Protein AF-0000000084808543 (afdb_homodimer)

Foldseek 3Di:
DDPVVVCVLQLVVLVVVLVVLVVVLCVQCVVCVVPVDHDHNQLPPLQSLLVNLCSVLVSCVSVVHDDPSSVVSNVSSVVSVVSNVVVVVVD/DDPVVVCVLQLVVLVVVLVVLVVVLCVQCVVCVVPVDHDHNQLPPLQSLLVNLCSVLVSCVSVVHDDPSSVVSNVSSVVSVVSNVVVVVVD

Radius of gyration: 16.85 Å; Cα contacts (8 Å, |Δi|>4): 183; chains: 2; bounding box: 32×50×42 Å

Sequence (182 aa):
MSMMSDLFASGFIVDAVLIVLALEAFAVIGYWLWRNRGIAPADFLPGMISGALMLLALRAVLAGAGWLVPTLCLMAAGLAHLVDVRRRWRNMSMMSDLFASGFIVDAVLIVLALEAFAVIGYWLWRNRGIAPADFLPGMISGALMLLALRAVLAGAGWLVPTLCLMAAGLAHLVDVRRRWRN

Structure (mmCIF, N/CA/C/O backbone):
data_AF-0000000084808543-model_v1
#
loop_
_entity.id
_entity.type
_entity.pdbx_description
1 polymer 'Uncharacterized protein'
#
loop_
_atom_site.group_PDB
_atom_site.id
_atom_site.type_symbol
_atom_site.label_atom_id
_atom_site.label_alt_id
_atom_site.label_comp_id
_atom_site.label_asym_id
_atom_site.label_entity_id
_atom_site.label_seq_id
_atom_site.pdbx_PDB_ins_code
_atom_site.Cartn_x
_atom_site.Cartn_y
_atom_site.Cartn_z
_atom_site.occupancy
_atom_site.B_iso_or_equiv
_atom_site.auth_seq_id
_atom_site.auth_comp_id
_atom_site.auth_asym_id
_atom_site.auth_atom_id
_atom_site.pdbx_PDB_model_num
ATOM 1 N N . MET A 1 1 ? -12.008 -22.453 -16.234 1 73.88 1 MET A N 1
ATOM 2 C CA . MET A 1 1 ? -11.961 -21.531 -15.109 1 73.88 1 MET A CA 1
ATOM 3 C C . MET A 1 1 ? -13.039 -20.469 -15.234 1 73.88 1 MET A C 1
ATOM 5 O O . MET A 1 1 ? -13.5 -20.156 -16.344 1 73.88 1 MET A O 1
ATOM 9 N N . SER A 1 2 ? -13.695 -20.031 -14.234 1 93 2 SER A N 1
ATOM 10 C CA . SER A 1 2 ? -14.734 -19.016 -14.258 1 93 2 SER A CA 1
ATOM 11 C C . SER A 1 2 ? -14.219 -17.703 -14.844 1 93 2 SER A C 1
ATOM 13 O O . SER A 1 2 ? -13.008 -17.5 -14.938 1 93 2 SER A O 1
ATOM 15 N N . MET A 1 3 ? -15.133 -17.062 -15.422 1 95.94 3 MET A N 1
ATOM 16 C CA . MET A 1 3 ? -14.805 -15.742 -15.961 1 95.94 3 MET A CA 1
ATOM 17 C C . MET A 1 3 ? -13.992 -14.93 -14.961 1 95.94 3 MET A C 1
ATOM 19 O O . MET A 1 3 ? -12.984 -14.312 -15.328 1 95.94 3 MET A O 1
ATOM 23 N N . MET A 1 4 ? -14.422 -14.898 -13.727 1 95.69 4 MET A N 1
ATOM 24 C CA . MET A 1 4 ? -13.75 -14.117 -12.695 1 95.69 4 MET A CA 1
ATOM 25 C C . MET A 1 4 ? -12.336 -14.625 -12.445 1 95.69 4 MET A C 1
ATOM 27 O O . MET A 1 4 ? -11.422 -13.844 -12.203 1 95.69 4 MET A O 1
ATOM 31 N N . SER A 1 5 ? -12.141 -15.867 -12.516 1 96.25 5 SER A N 1
ATOM 32 C CA . SER A 1 5 ? -10.82 -16.453 -12.359 1 96.25 5 SER A CA 1
ATOM 33 C C . SER A 1 5 ? -9.883 -16.031 -13.477 1 96.25 5 SER A C 1
ATOM 35 O O . SER A 1 5 ? -8.711 -15.719 -13.234 1 96.25 5 SER A O 1
ATOM 37 N N . ASP A 1 6 ? -10.414 -16 -14.609 1 96.5 6 ASP A N 1
ATOM 38 C CA . ASP A 1 6 ? -9.602 -15.609 -15.75 1 96.5 6 ASP A CA 1
ATOM 39 C C . ASP A 1 6 ? -9.234 -14.125 -15.688 1 96.5 6 ASP A C 1
ATOM 41 O O . ASP A 1 6 ? -8.109 -13.742 -16.016 1 96.5 6 ASP A O 1
ATOM 45 N N . LEU A 1 7 ? -10.203 -13.312 -15.344 1 96.38 7 LEU A N 1
ATOM 46 C CA . LEU A 1 7 ? -9.961 -11.883 -15.188 1 96.38 7 LEU A CA 1
ATOM 47 C C . LEU A 1 7 ? -8.875 -11.625 -14.141 1 96.38 7 LEU A C 1
ATOM 49 O O . LEU A 1 7 ? -7.992 -10.789 -14.352 1 96.38 7 LEU A O 1
ATOM 53 N N . PHE A 1 8 ? -8.914 -12.336 -13.109 1 97.62 8 PHE A N 1
ATOM 54 C CA . PHE A 1 8 ? -7.953 -12.148 -12.039 1 97.62 8 PHE A CA 1
ATOM 55 C C . PHE A 1 8 ? -6.57 -12.625 -12.453 1 97.62 8 PHE A C 1
ATOM 57 O O . PHE A 1 8 ? -5.574 -11.93 -12.258 1 97.62 8 PHE A O 1
ATOM 64 N N . ALA A 1 9 ? -6.516 -13.773 -13.094 1 96.12 9 ALA A N 1
ATOM 65 C CA . ALA A 1 9 ? -5.238 -14.383 -13.461 1 96.12 9 ALA A CA 1
ATOM 66 C C . ALA A 1 9 ? -4.527 -13.562 -14.531 1 96.12 9 ALA A C 1
ATOM 68 O O . ALA A 1 9 ? -3.297 -13.523 -14.586 1 96.12 9 ALA A O 1
ATOM 69 N N . SER A 1 10 ? -5.293 -12.859 -15.344 1 97.56 10 SER A N 1
ATOM 70 C CA . SER A 1 10 ? -4.711 -12.062 -16.422 1 97.56 10 SER A CA 1
ATOM 71 C C . SER A 1 10 ? -4.043 -10.805 -15.875 1 97.56 10 SER A C 1
ATOM 73 O O . S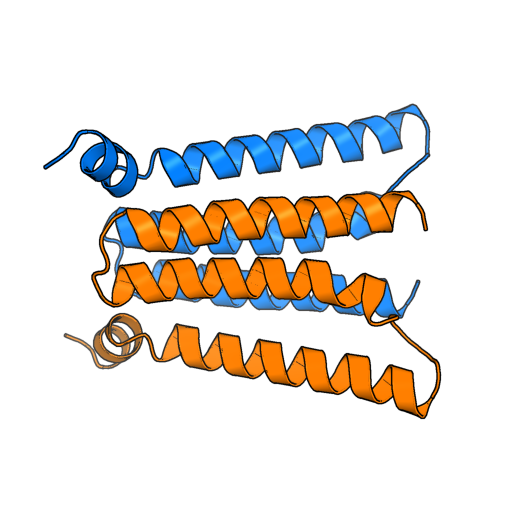ER A 1 10 ? -3.268 -10.148 -16.578 1 97.56 10 SER A O 1
ATOM 75 N N . GLY A 1 11 ? -4.375 -10.461 -14.711 1 98.19 11 GLY A N 1
ATOM 76 C CA . GLY A 1 11 ? -3.867 -9.242 -14.109 1 98.19 11 GLY A CA 1
ATOM 77 C C . GLY A 1 11 ? -4.746 -8.031 -14.383 1 98.19 11 GLY A C 1
ATOM 78 O O . GLY A 1 11 ? -4.41 -6.914 -13.992 1 98.19 11 GLY A O 1
ATOM 79 N N . PHE A 1 12 ? -5.797 -8.234 -15.031 1 97.88 12 PHE A N 1
ATOM 80 C CA . PHE A 1 12 ? -6.684 -7.141 -15.406 1 97.88 12 PHE A CA 1
ATOM 81 C C . PHE A 1 12 ? -7.133 -6.363 -14.172 1 97.88 12 PHE A C 1
ATOM 83 O O . PHE A 1 12 ? -7.191 -5.129 -14.203 1 97.88 12 PHE A O 1
ATOM 90 N N . ILE A 1 13 ? -7.457 -7.012 -13.117 1 97.81 13 ILE A N 1
ATOM 91 C CA . ILE A 1 13 ? -7.93 -6.371 -11.898 1 97.81 13 ILE A CA 1
ATOM 92 C C . ILE A 1 13 ? -6.844 -5.453 -11.344 1 97.81 13 ILE A C 1
ATOM 94 O O . ILE A 1 13 ? -7.121 -4.312 -10.961 1 97.81 13 ILE A O 1
ATOM 98 N N . VAL A 1 14 ? -5.621 -5.879 -11.305 1 98.62 14 VAL A N 1
ATOM 99 C CA . VAL A 1 14 ? -4.496 -5.086 -10.812 1 98.62 14 VAL A CA 1
ATOM 100 C C . VAL A 1 14 ? -4.297 -3.865 -11.703 1 98.62 14 VAL A C 1
ATOM 102 O O . VAL A 1 14 ? -4.098 -2.752 -11.211 1 98.62 14 VAL A O 1
ATOM 105 N N . ASP A 1 15 ? -4.418 -4.043 -12.977 1 98.75 15 ASP A N 1
ATOM 106 C CA . ASP A 1 15 ? -4.285 -2.936 -13.922 1 98.75 15 ASP A CA 1
ATOM 107 C C . ASP A 1 15 ? -5.379 -1.894 -13.695 1 98.75 15 ASP A C 1
ATOM 109 O O . ASP A 1 15 ? -5.121 -0.69 -13.773 1 98.75 15 ASP A O 1
ATOM 113 N N . ALA A 1 16 ? -6.551 -2.381 -13.453 1 98.38 16 ALA A N 1
ATOM 114 C CA . ALA A 1 16 ? -7.66 -1.471 -13.172 1 98.38 16 ALA A CA 1
ATOM 115 C C . ALA A 1 16 ? -7.387 -0.648 -11.922 1 98.38 16 ALA A C 1
ATOM 117 O O . ALA A 1 16 ? -7.625 0.562 -11.898 1 98.38 16 ALA A O 1
ATOM 118 N N . VAL A 1 17 ? -6.891 -1.245 -10.875 1 98.62 17 VAL A N 1
ATOM 119 C CA . VAL A 1 17 ? -6.594 -0.545 -9.625 1 98.62 17 VAL A CA 1
ATOM 120 C C . VAL A 1 17 ? -5.473 0.468 -9.859 1 98.62 17 VAL A C 1
ATOM 122 O O . VAL A 1 17 ? -5.52 1.584 -9.336 1 98.62 17 VAL A O 1
ATOM 125 N N . LEU A 1 18 ? -4.512 0.058 -10.664 1 98.81 18 LEU A N 1
ATOM 126 C CA . LEU A 1 18 ? -3.434 0.979 -11 1 98.81 18 LEU A CA 1
ATOM 127 C C . LEU A 1 18 ? -3.975 2.215 -11.711 1 98.81 18 LEU A C 1
ATOM 129 O O . LEU A 1 18 ? -3.523 3.332 -11.453 1 98.81 18 LEU A O 1
ATOM 133 N N . ILE A 1 19 ? -4.871 2.037 -12.57 1 98.62 19 ILE A N 1
ATOM 134 C CA . ILE A 1 19 ? -5.484 3.146 -13.289 1 98.62 19 ILE A CA 1
ATOM 135 C C . ILE A 1 19 ? -6.242 4.043 -12.312 1 98.62 19 ILE A C 1
ATOM 137 O O . ILE A 1 19 ? -6.145 5.27 -12.383 1 98.62 19 ILE A O 1
ATOM 141 N N . VAL A 1 20 ? -7.004 3.398 -11.414 1 98.31 20 VAL A N 1
ATOM 142 C CA . VAL A 1 20 ? -7.715 4.168 -10.398 1 98.31 20 VAL A CA 1
ATOM 143 C C . VAL A 1 20 ? -6.723 4.973 -9.57 1 98.31 20 VAL A C 1
ATOM 145 O O . VAL A 1 20 ? -6.949 6.156 -9.297 1 98.31 20 VAL A O 1
ATOM 148 N N . LEU A 1 21 ? -5.668 4.363 -9.211 1 98.19 21 LEU A N 1
ATOM 149 C CA . LEU A 1 21 ? -4.633 5.035 -8.43 1 98.19 21 LEU A CA 1
ATOM 150 C C . LEU A 1 21 ? -4.043 6.207 -9.203 1 98.19 21 LEU A C 1
ATOM 152 O O . LEU A 1 21 ? -3.842 7.289 -8.641 1 98.19 21 LEU A O 1
ATOM 156 N N . ALA A 1 22 ? -3.74 6.039 -10.461 1 98.06 22 ALA A N 1
ATOM 157 C CA . ALA A 1 22 ? -3.199 7.102 -11.305 1 98.06 22 ALA A CA 1
ATOM 158 C C . ALA A 1 22 ? -4.191 8.25 -11.438 1 98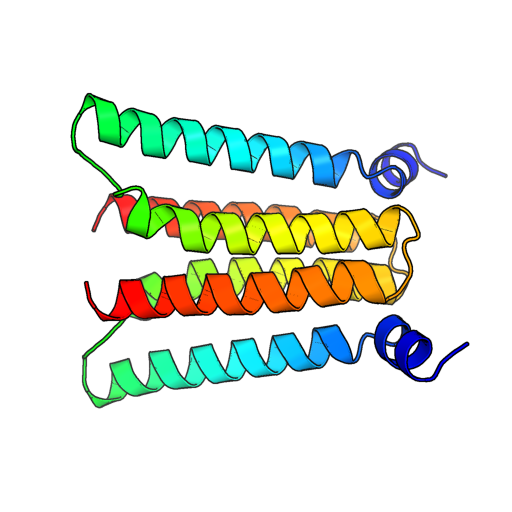.06 22 ALA A C 1
ATOM 160 O O . ALA A 1 22 ? -3.807 9.422 -11.367 1 98.06 22 ALA A O 1
ATOM 161 N N . LEU A 1 23 ? -5.422 7.945 -11.617 1 97.94 23 LEU A N 1
ATOM 162 C CA . LEU A 1 23 ? -6.465 8.961 -11.719 1 97.94 23 LEU A CA 1
ATOM 163 C C . LEU A 1 23 ? -6.598 9.734 -10.414 1 97.94 23 LEU A C 1
ATOM 165 O O . LEU A 1 23 ? -6.746 10.961 -10.43 1 97.94 23 LEU A O 1
ATOM 169 N N . GLU A 1 24 ? -6.582 9.008 -9.32 1 97.94 24 GLU A N 1
ATOM 170 C CA . GLU A 1 24 ? -6.625 9.672 -8.016 1 97.94 24 GLU A CA 1
ATOM 171 C C . GLU A 1 24 ? -5.453 10.633 -7.852 1 97.94 24 GLU A C 1
ATOM 173 O O . GLU A 1 24 ? -5.641 11.781 -7.438 1 97.94 24 GLU A O 1
ATOM 178 N N . ALA A 1 25 ? -4.273 10.141 -8.203 1 97.25 25 ALA A N 1
ATOM 179 C CA . ALA A 1 25 ? -3.09 10.992 -8.117 1 97.25 25 ALA A CA 1
ATOM 180 C C . ALA A 1 25 ? -3.242 12.227 -9 1 97.25 25 ALA A C 1
ATOM 182 O O . ALA A 1 25 ? -2.965 13.352 -8.562 1 97.25 25 ALA A O 1
ATOM 183 N N . PHE A 1 26 ? -3.684 12.031 -10.172 1 97.06 26 PHE A N 1
ATOM 184 C CA . PHE A 1 26 ? -3.883 13.133 -11.102 1 97.06 26 PHE A CA 1
ATOM 185 C C . PHE A 1 26 ? -4.898 14.133 -10.555 1 97.06 26 PHE A C 1
ATOM 187 O O . PHE A 1 26 ? -4.68 15.344 -10.609 1 97.06 26 PHE A O 1
ATOM 194 N N . ALA A 1 27 ? -5.961 13.648 -10.055 1 97.12 27 ALA A N 1
ATOM 195 C CA . ALA A 1 27 ? -7.023 14.508 -9.531 1 97.12 27 ALA A CA 1
ATOM 196 C C . ALA A 1 27 ? -6.539 15.305 -8.32 1 97.12 27 ALA A C 1
ATOM 198 O O . ALA A 1 27 ? -6.75 16.516 -8.242 1 97.12 27 ALA A O 1
ATOM 199 N N . VAL A 1 28 ? -5.867 14.711 -7.434 1 96.88 28 VAL A N 1
ATOM 200 C CA . VAL A 1 28 ? -5.426 15.352 -6.199 1 96.88 28 VAL A CA 1
ATOM 201 C C . VAL A 1 28 ? -4.328 16.359 -6.508 1 96.88 28 VAL A C 1
ATOM 203 O O . VAL A 1 28 ? -4.383 17.516 -6.055 1 96.88 28 VAL A O 1
ATOM 206 N N . ILE A 1 29 ? -3.395 15.977 -7.281 1 96.06 29 ILE A N 1
ATOM 207 C CA . ILE A 1 29 ? -2.285 16.859 -7.633 1 96.06 29 ILE A CA 1
ATOM 208 C C . ILE A 1 29 ? -2.793 18 -8.492 1 96.06 29 ILE A C 1
ATOM 210 O O . ILE A 1 29 ? -2.391 19.156 -8.305 1 96.06 29 ILE A O 1
ATOM 214 N N . GLY A 1 30 ? -3.627 17.688 -9.43 1 96.5 30 GLY A N 1
ATOM 215 C CA . GLY A 1 30 ? -4.219 18.734 -10.258 1 96.5 30 GLY A CA 1
ATOM 216 C C . GLY A 1 30 ? -4.992 19.766 -9.461 1 96.5 30 GLY A C 1
ATOM 217 O O . GLY A 1 30 ? -4.867 20.969 -9.703 1 96.5 30 GLY A O 1
ATOM 218 N N . TYR A 1 31 ? -5.816 19.266 -8.562 1 96.25 31 TYR A N 1
ATOM 219 C CA . TYR A 1 31 ? -6.586 20.172 -7.711 1 96.25 31 TYR A CA 1
ATOM 220 C C . TYR A 1 31 ? -5.664 21.078 -6.898 1 96.25 31 TYR A C 1
ATOM 222 O O . TYR A 1 31 ? -5.914 22.266 -6.762 1 96.25 31 TYR A O 1
ATOM 230 N N . TRP A 1 32 ? -4.656 20.516 -6.398 1 94.75 32 TRP A N 1
ATOM 231 C CA . TRP A 1 32 ? -3.682 21.281 -5.633 1 94.75 32 TRP A CA 1
ATOM 232 C C . TRP A 1 32 ? -3.014 22.344 -6.508 1 94.75 32 TRP A C 1
ATOM 234 O O . TRP A 1 32 ? -2.85 23.484 -6.09 1 94.75 32 TRP A O 1
ATOM 244 N N . LEU A 1 33 ? -2.609 21.984 -7.684 1 95.31 33 LEU A N 1
ATOM 245 C CA . LEU A 1 33 ? -1.942 22.906 -8.602 1 95.31 33 LEU A CA 1
ATOM 246 C C . LEU A 1 33 ? -2.881 24.031 -9.016 1 95.31 33 LEU A C 1
ATOM 248 O O . LEU A 1 33 ? -2.439 25.172 -9.234 1 95.31 33 LEU A O 1
ATOM 252 N N . TRP A 1 34 ? -4.098 23.734 -9.094 1 95.62 34 TRP A N 1
ATOM 253 C CA . TRP A 1 34 ? -5.086 24.688 -9.586 1 95.62 34 TRP A CA 1
ATOM 254 C C . TRP A 1 34 ? -5.547 25.625 -8.469 1 95.62 34 TRP A C 1
ATOM 256 O O . TRP A 1 34 ? -5.652 26.844 -8.672 1 95.62 34 TRP A O 1
ATOM 266 N N . ARG A 1 35 ? -5.742 25.141 -7.289 1 95 35 ARG A N 1
ATOM 267 C CA . ARG A 1 35 ? -6.387 25.891 -6.215 1 95 35 ARG A CA 1
ATOM 268 C C . ARG A 1 35 ? -5.41 26.156 -5.074 1 95 35 ARG A C 1
ATOM 270 O O . ARG A 1 35 ? -5.707 26.938 -4.168 1 95 35 ARG A O 1
ATOM 277 N N . ASN A 1 36 ? -4.305 25.562 -5.09 1 91.62 36 ASN A N 1
ATOM 278 C CA . ASN A 1 36 ? -3.328 25.609 -4.004 1 91.62 36 ASN A CA 1
ATOM 279 C C . ASN A 1 36 ? -3.947 25.203 -2.672 1 91.62 36 ASN A C 1
ATOM 281 O O . ASN A 1 36 ? -3.666 25.812 -1.638 1 91.62 36 ASN A O 1
ATOM 285 N N . ARG A 1 37 ? -4.852 24.266 -2.82 1 92.69 37 ARG A N 1
ATOM 286 C CA . ARG A 1 37 ? -5.539 23.703 -1.663 1 92.69 37 ARG A CA 1
ATOM 287 C C . ARG A 1 37 ? -5.492 22.188 -1.686 1 92.69 37 ARG A C 1
ATOM 289 O O . ARG A 1 37 ? -5.293 21.578 -2.74 1 92.69 37 ARG A O 1
ATOM 296 N N . GLY A 1 38 ? -5.602 21.5 -0.487 1 92.81 38 GLY A N 1
ATOM 297 C CA . GLY A 1 38 ? -5.582 20.062 -0.392 1 92.81 38 GLY A CA 1
ATOM 298 C C . GLY A 1 38 ? -4.234 19.5 0.027 1 92.81 38 GLY A C 1
ATOM 299 O O . GLY A 1 38 ? -3.57 20.062 0.898 1 92.81 38 GLY A O 1
ATOM 300 N N . ILE A 1 39 ? -3.912 18.391 -0.615 1 94.75 39 ILE A N 1
ATOM 301 C CA . ILE A 1 39 ? -2.68 17.719 -0.218 1 94.75 39 ILE A CA 1
ATOM 302 C C . ILE A 1 39 ? -1.559 18.078 -1.189 1 94.75 39 ILE A C 1
ATOM 304 O O . ILE A 1 39 ? -1.684 17.875 -2.398 1 94.75 39 ILE A O 1
ATOM 308 N N . ALA A 1 40 ? -0.47 18.641 -0.668 1 95.12 40 ALA A N 1
ATOM 309 C CA . ALA A 1 40 ? 0.676 18.953 -1.514 1 95.12 40 ALA A CA 1
ATOM 310 C C . ALA A 1 40 ? 1.261 17.703 -2.15 1 95.12 40 ALA A C 1
ATOM 312 O O . ALA A 1 40 ? 1.332 16.656 -1.512 1 95.12 40 ALA A O 1
ATOM 313 N N . PRO A 1 41 ? 1.759 17.734 -3.41 1 96.06 41 PRO A N 1
ATOM 314 C CA . PRO A 1 41 ? 2.305 16.578 -4.102 1 96.06 41 PRO A CA 1
ATOM 315 C C . PRO A 1 41 ? 3.414 15.883 -3.312 1 96.06 41 PRO A C 1
ATOM 317 O O . PRO A 1 41 ? 3.48 14.648 -3.281 1 96.06 41 PRO A O 1
ATOM 320 N N . ALA A 1 42 ? 4.25 16.594 -2.688 1 95 42 ALA A N 1
ATOM 321 C CA . ALA A 1 42 ? 5.355 16.031 -1.92 1 95 42 ALA A CA 1
ATOM 322 C C . ALA A 1 42 ? 4.84 15.172 -0.764 1 95 42 ALA A C 1
ATOM 324 O O . ALA A 1 42 ? 5.484 14.195 -0.368 1 95 42 ALA A O 1
ATOM 325 N N . ASP A 1 43 ? 3.633 15.492 -0.272 1 94.56 43 ASP A N 1
ATOM 326 C CA . ASP A 1 43 ? 3.045 14.781 0.858 1 94.56 43 ASP A CA 1
ATOM 327 C C . ASP A 1 43 ? 2.154 13.633 0.382 1 94.56 43 ASP A C 1
ATOM 329 O O . ASP A 1 43 ? 1.785 12.758 1.168 1 94.56 43 ASP A O 1
ATOM 333 N N . PHE A 1 44 ? 1.854 13.68 -0.86 1 95.25 44 PHE A N 1
ATOM 334 C CA . PHE A 1 44 ? 0.902 12.727 -1.409 1 95.25 44 PHE A CA 1
ATOM 335 C C . PHE A 1 44 ? 1.624 11.617 -2.174 1 95.25 44 PHE A C 1
ATOM 337 O O . PHE A 1 44 ? 1.286 10.445 -2.039 1 95.25 44 PHE A O 1
ATOM 344 N N . LEU A 1 45 ? 2.658 11.852 -2.812 1 97.12 45 LEU A N 1
ATOM 345 C CA . LEU A 1 45 ? 3.244 10.992 -3.84 1 97.12 45 LEU A CA 1
ATOM 346 C C . LEU A 1 45 ? 3.988 9.82 -3.209 1 97.12 45 LEU A C 1
ATOM 348 O O . LEU A 1 45 ? 3.881 8.688 -3.684 1 97.12 45 LEU A O 1
ATOM 352 N N . PRO A 1 46 ? 4.738 10.047 -2.168 1 97.75 46 PRO A N 1
ATOM 353 C CA . PRO A 1 46 ? 5.453 8.891 -1.634 1 97.75 46 PRO A CA 1
ATOM 354 C C . PRO A 1 46 ? 4.52 7.742 -1.256 1 97.75 46 PRO A C 1
ATOM 356 O O . PRO A 1 46 ? 4.801 6.582 -1.568 1 97.75 46 PRO A O 1
ATOM 359 N N . GLY A 1 47 ? 3.416 8.031 -0.67 1 97.12 47 GLY A N 1
ATOM 360 C CA . GLY A 1 47 ? 2.432 7.02 -0.329 1 97.12 47 GLY A CA 1
ATOM 361 C C . GLY A 1 47 ? 1.813 6.355 -1.545 1 97.12 47 GLY A C 1
ATOM 362 O O . GLY A 1 47 ? 1.62 5.137 -1.563 1 97.12 47 GLY A O 1
ATOM 363 N N . MET A 1 48 ? 1.552 7.117 -2.545 1 97.94 48 MET A N 1
ATOM 364 C CA . MET A 1 48 ? 0.978 6.59 -3.779 1 97.94 48 MET A CA 1
ATOM 365 C C . MET A 1 48 ? 1.965 5.668 -4.488 1 97.94 48 MET A C 1
ATOM 367 O O . MET A 1 48 ? 1.578 4.621 -5.008 1 97.94 48 MET A O 1
ATOM 371 N N . ILE A 1 49 ? 3.166 6.125 -4.508 1 98.5 49 ILE A N 1
ATOM 372 C CA . ILE A 1 49 ? 4.227 5.348 -5.141 1 98.5 49 ILE A CA 1
ATOM 373 C C . ILE A 1 49 ? 4.379 4.008 -4.426 1 98.5 49 ILE A C 1
ATOM 375 O O . ILE A 1 49 ? 4.508 2.963 -5.07 1 98.5 49 ILE A O 1
ATOM 379 N N . SER A 1 50 ? 4.328 4.031 -3.084 1 98.81 50 SER A N 1
ATOM 380 C CA . SER A 1 50 ? 4.414 2.793 -2.314 1 98.81 50 SER A CA 1
ATOM 381 C C . SER A 1 50 ? 3.303 1.823 -2.703 1 98.81 50 SER A C 1
ATOM 383 O O . SER A 1 50 ? 3.561 0.643 -2.947 1 98.81 50 SER A O 1
ATOM 385 N 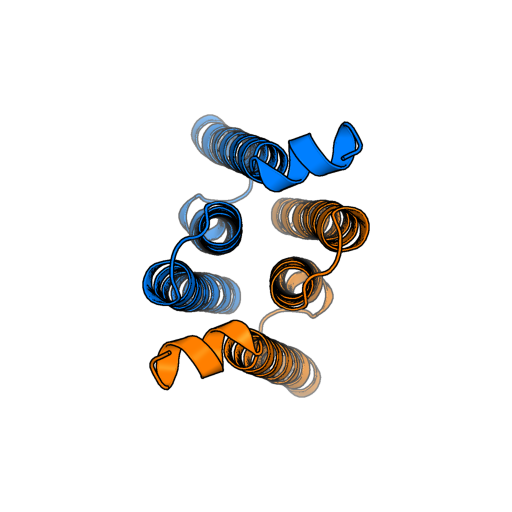N . GLY A 1 51 ? 2.07 2.266 -2.801 1 98.38 51 GLY A N 1
ATOM 386 C CA . GLY A 1 51 ? 0.942 1.447 -3.217 1 98.38 51 GLY A CA 1
ATOM 387 C C . GLY A 1 51 ? 1.077 0.919 -4.633 1 98.38 51 GLY A C 1
ATOM 388 O O . GLY A 1 51 ? 0.819 -0.259 -4.887 1 98.38 51 GLY A O 1
ATOM 389 N N . ALA A 1 52 ? 1.522 1.744 -5.543 1 98.81 52 ALA A N 1
ATOM 390 C CA . ALA A 1 52 ? 1.71 1.345 -6.934 1 98.81 52 ALA A CA 1
ATOM 391 C C . ALA A 1 52 ? 2.756 0.24 -7.051 1 98.81 52 ALA A C 1
ATOM 393 O O . ALA A 1 52 ? 2.58 -0.712 -7.816 1 98.81 52 ALA A O 1
ATOM 394 N N . LEU A 1 53 ? 3.791 0.421 -6.324 1 98.88 53 LEU A N 1
ATOM 395 C CA . LEU A 1 53 ? 4.859 -0.573 -6.352 1 98.88 53 LEU A CA 1
ATOM 396 C C . LEU A 1 53 ? 4.375 -1.906 -5.789 1 98.88 53 LEU A C 1
ATOM 398 O O . LEU A 1 53 ? 4.758 -2.969 -6.285 1 98.88 53 LEU A O 1
ATOM 402 N N . MET A 1 54 ? 3.52 -1.868 -4.758 1 98.88 54 MET A N 1
ATOM 403 C CA . MET A 1 54 ? 2.953 -3.104 -4.227 1 98.88 54 MET A CA 1
ATOM 404 C C . MET A 1 54 ? 2.033 -3.764 -5.25 1 98.88 54 MET A C 1
ATOM 406 O O . MET A 1 54 ? 2.033 -4.988 -5.391 1 98.88 54 MET A O 1
ATOM 410 N N . LEU A 1 55 ? 1.298 -2.91 -5.957 1 98.88 55 LEU A N 1
ATOM 411 C CA . LEU A 1 55 ? 0.444 -3.441 -7.016 1 98.88 55 LEU A CA 1
ATOM 412 C C . LEU A 1 55 ? 1.28 -4.062 -8.125 1 98.88 55 LEU A C 1
ATOM 414 O O . LEU A 1 55 ? 0.92 -5.113 -8.672 1 98.88 55 LEU A O 1
ATOM 418 N N . LEU A 1 56 ? 2.391 -3.492 -8.453 1 98.81 56 LEU A N 1
ATOM 419 C CA . LEU A 1 56 ? 3.273 -4.027 -9.484 1 98.81 56 LEU A CA 1
ATOM 420 C C . LEU A 1 56 ? 3.887 -5.352 -9.039 1 98.81 56 LEU A C 1
ATOM 422 O O . LEU A 1 56 ? 4.109 -6.242 -9.867 1 98.81 56 LEU A O 1
ATOM 426 N N . ALA A 1 57 ? 4.172 -5.406 -7.746 1 98.88 57 ALA A N 1
ATOM 427 C CA . ALA A 1 57 ? 4.629 -6.691 -7.219 1 98.88 57 ALA A CA 1
ATOM 428 C C . ALA A 1 57 ? 3.586 -7.781 -7.441 1 98.88 57 ALA A C 1
ATOM 430 O O . ALA A 1 57 ? 3.912 -8.875 -7.91 1 98.88 57 ALA A O 1
ATOM 431 N N . LEU A 1 58 ? 2.371 -7.469 -7.16 1 98.69 58 LEU A N 1
ATOM 432 C CA . LEU A 1 58 ? 1.28 -8.422 -7.359 1 98.69 58 LEU A CA 1
ATOM 433 C C . LEU A 1 58 ? 1.125 -8.766 -8.836 1 98.69 58 LEU A C 1
ATOM 435 O O . LEU A 1 58 ? 0.974 -9.938 -9.188 1 98.69 58 LEU A O 1
ATOM 439 N N . ARG A 1 59 ? 1.184 -7.754 -9.656 1 98.69 59 ARG A N 1
ATOM 440 C CA . ARG A 1 59 ? 1.081 -7.965 -11.094 1 98.69 59 ARG A CA 1
ATOM 441 C C . ARG A 1 59 ? 2.191 -8.883 -11.602 1 98.69 59 ARG A C 1
ATOM 443 O O . ARG A 1 59 ? 1.959 -9.734 -12.461 1 98.69 59 ARG A O 1
ATOM 450 N N . ALA A 1 60 ? 3.354 -8.664 -11.141 1 98.62 60 ALA A N 1
ATOM 451 C CA . ALA A 1 60 ? 4.496 -9.477 -11.539 1 98.62 60 ALA A CA 1
ATOM 452 C C . ALA A 1 60 ? 4.285 -10.938 -11.156 1 98.62 60 ALA A C 1
ATOM 454 O O . ALA A 1 60 ? 4.594 -11.844 -11.938 1 98.62 60 ALA A O 1
ATOM 455 N N . VAL A 1 61 ? 3.811 -11.156 -9.992 1 98.19 61 VAL A N 1
ATOM 456 C CA . VAL A 1 61 ? 3.564 -12.516 -9.531 1 98.19 61 VAL A CA 1
ATOM 457 C C . VAL A 1 61 ? 2.5 -13.172 -10.406 1 98.19 61 VAL A C 1
ATOM 459 O O . VAL A 1 61 ? 2.656 -14.32 -10.828 1 98.19 61 VAL A O 1
ATOM 462 N N . LEU A 1 62 ? 1.458 -12.5 -10.742 1 97.94 62 LEU A N 1
ATOM 463 C CA . LEU A 1 62 ? 0.386 -13.047 -11.57 1 97.94 62 LEU A CA 1
ATOM 464 C C . LEU A 1 62 ? 0.888 -13.352 -12.977 1 97.94 62 LEU A C 1
ATOM 466 O O . LEU A 1 62 ? 0.412 -14.289 -13.617 1 97.94 62 LEU A O 1
ATOM 470 N N . ALA A 1 63 ? 1.818 -12.539 -13.398 1 97.56 63 ALA A N 1
ATOM 471 C CA . ALA A 1 63 ? 2.387 -12.734 -14.727 1 97.56 63 ALA A CA 1
ATOM 472 C C . ALA A 1 63 ? 3.373 -13.898 -14.742 1 97.56 63 ALA A C 1
ATOM 474 O O . ALA A 1 63 ? 3.885 -14.273 -15.805 1 97.56 63 ALA A O 1
ATOM 475 N N . GLY A 1 64 ? 3.693 -14.344 -13.531 1 95.88 64 GLY A N 1
ATOM 476 C CA . GLY A 1 64 ? 4.598 -15.477 -13.461 1 95.88 64 GLY A CA 1
ATOM 477 C C . GLY A 1 64 ? 6.055 -15.078 -13.359 1 95.88 64 GLY A C 1
ATOM 478 O O . GLY A 1 64 ? 6.949 -15.875 -13.648 1 95.88 64 GLY A O 1
ATOM 479 N N . ALA A 1 65 ? 6.203 -13.852 -12.992 1 96.31 65 ALA A N 1
ATOM 480 C CA . ALA A 1 65 ? 7.582 -13.414 -12.805 1 96.31 65 ALA A CA 1
ATOM 481 C C . ALA A 1 65 ? 8.25 -14.164 -11.656 1 96.31 65 ALA A C 1
ATOM 483 O O . ALA A 1 65 ? 7.57 -14.633 -10.742 1 96.31 65 ALA A O 1
ATOM 484 N N . GLY A 1 66 ? 9.516 -14.406 -11.711 1 95.75 66 GLY A N 1
ATOM 485 C CA . GLY A 1 66 ? 10.258 -14.984 -10.602 1 95.75 66 GLY A CA 1
ATOM 486 C C . GLY A 1 66 ? 10.266 -14.109 -9.367 1 95.75 66 GLY A C 1
ATOM 487 O O . GLY A 1 66 ? 9.422 -13.219 -9.219 1 95.75 66 GLY A O 1
ATOM 48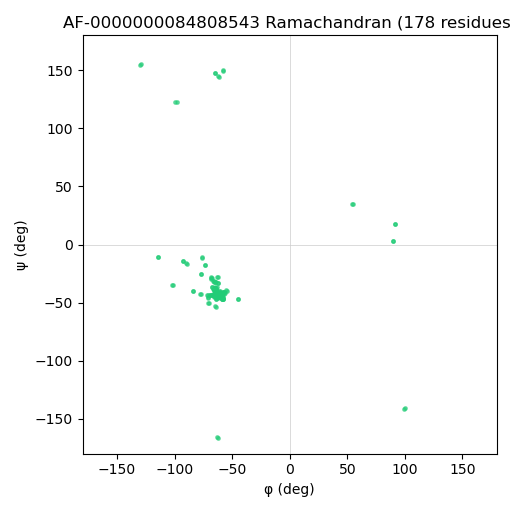8 N N . TRP A 1 67 ? 11.117 -14.406 -8.484 1 96.81 67 TRP A N 1
ATOM 489 C CA . TRP A 1 67 ? 11.141 -13.805 -7.156 1 96.81 67 TRP A CA 1
ATOM 490 C C . TRP A 1 67 ? 11.742 -12.398 -7.203 1 96.81 67 TRP A C 1
ATOM 492 O O . TRP A 1 67 ? 11.445 -11.562 -6.352 1 96.81 67 TRP A O 1
ATOM 502 N N . LEU A 1 68 ? 12.539 -12.086 -8.117 1 98 68 LEU A N 1
ATOM 503 C CA . LEU A 1 68 ? 13.398 -10.906 -8.086 1 98 68 LEU A CA 1
ATOM 504 C C . LEU A 1 68 ? 12.578 -9.633 -8.266 1 98 68 LEU A C 1
ATOM 506 O O . LEU A 1 68 ? 12.656 -8.719 -7.441 1 98 68 LEU A O 1
ATOM 510 N N . VAL A 1 69 ? 11.727 -9.578 -9.273 1 98.5 69 VAL A N 1
ATOM 511 C CA . VAL A 1 69 ? 11 -8.359 -9.609 1 98.5 69 VAL A CA 1
ATOM 512 C C . VAL A 1 69 ? 10.055 -7.992 -8.469 1 98.5 69 VAL A C 1
ATOM 514 O O . VAL A 1 69 ? 10.094 -6.871 -7.957 1 98.5 69 VAL A O 1
ATOM 517 N N . PRO A 1 70 ? 9.203 -8.891 -8.016 1 98.69 70 PRO A N 1
ATOM 518 C CA . PRO A 1 70 ? 8.312 -8.508 -6.918 1 98.69 70 PRO A CA 1
ATOM 519 C C . PRO A 1 70 ? 9.078 -8.156 -5.641 1 98.69 70 PRO A C 1
ATOM 521 O O . PRO A 1 70 ? 8.648 -7.277 -4.887 1 98.69 70 PRO A O 1
ATOM 524 N N . THR A 1 71 ? 10.18 -8.797 -5.395 1 98.5 71 THR A N 1
ATOM 525 C CA . THR A 1 71 ? 10.961 -8.469 -4.207 1 98.5 71 THR A CA 1
ATOM 526 C C . THR A 1 71 ? 11.523 -7.055 -4.297 1 98.5 71 THR A C 1
ATOM 528 O O . THR A 1 71 ? 11.477 -6.297 -3.326 1 98.5 71 THR A O 1
ATOM 531 N N . LEU A 1 72 ? 12.023 -6.684 -5.449 1 98.56 72 LEU A N 1
ATOM 532 C CA . LEU A 1 72 ? 12.539 -5.336 -5.648 1 98.56 72 LEU A CA 1
ATOM 533 C C . LEU A 1 72 ? 11.43 -4.301 -5.512 1 98.56 72 LEU A C 1
ATOM 535 O O . LEU A 1 72 ? 11.641 -3.229 -4.934 1 98.56 72 LEU A O 1
ATOM 539 N N . CYS A 1 73 ? 10.281 -4.629 -6.004 1 98.81 73 CYS A N 1
ATOM 540 C CA . CYS A 1 73 ? 9.125 -3.744 -5.863 1 98.81 73 CYS A CA 1
ATOM 541 C C . CYS A 1 73 ? 8.758 -3.562 -4.395 1 98.81 73 CYS A C 1
ATOM 543 O O . CYS A 1 73 ? 8.5 -2.441 -3.949 1 98.81 73 CYS A O 1
ATOM 545 N N . LEU A 1 74 ? 8.789 -4.645 -3.676 1 98.75 74 LEU A N 1
ATOM 546 C CA . LEU A 1 74 ? 8.453 -4.578 -2.256 1 98.75 74 LEU A CA 1
ATOM 547 C C . LEU A 1 74 ? 9.477 -3.74 -1.495 1 98.75 74 LEU A C 1
ATOM 549 O O . LEU A 1 74 ? 9.109 -2.938 -0.633 1 98.75 74 LEU A O 1
ATOM 553 N N . MET A 1 75 ? 10.711 -3.877 -1.812 1 98.44 75 MET A N 1
ATOM 554 C CA . MET A 1 75 ? 11.758 -3.102 -1.156 1 98.44 75 MET A CA 1
ATOM 555 C C . MET A 1 75 ? 11.594 -1.611 -1.438 1 98.44 75 MET A C 1
ATOM 557 O O . MET A 1 75 ? 11.648 -0.792 -0.519 1 98.44 75 MET A O 1
ATOM 561 N N . ALA A 1 76 ? 11.375 -1.34 -2.68 1 98.81 76 ALA A N 1
ATOM 562 C CA . ALA A 1 76 ? 11.18 0.054 -3.07 1 98.81 76 ALA A CA 1
ATOM 563 C C . ALA A 1 76 ? 9.922 0.632 -2.432 1 98.81 76 ALA A C 1
ATOM 565 O O . ALA A 1 76 ? 9.906 1.794 -2.018 1 98.81 76 ALA A O 1
ATOM 566 N N . ALA A 1 77 ? 8.883 -0.171 -2.383 1 98.81 77 ALA A N 1
ATOM 567 C CA . ALA A 1 77 ? 7.641 0.255 -1.741 1 98.81 77 ALA A CA 1
ATOM 568 C C . ALA A 1 77 ? 7.871 0.593 -0.271 1 98.81 77 ALA A C 1
ATOM 570 O O . ALA A 1 77 ? 7.336 1.581 0.237 1 98.81 77 ALA A O 1
ATOM 571 N N . GLY A 1 78 ? 8.656 -0.264 0.407 1 98.25 78 GLY A N 1
ATOM 572 C CA . GLY A 1 78 ? 8.992 0.008 1.796 1 98.25 78 GLY A CA 1
ATOM 573 C C . GLY A 1 78 ? 9.742 1.312 1.985 1 98.25 78 GLY A C 1
ATOM 574 O O . GLY A 1 78 ? 9.469 2.061 2.926 1 98.25 78 GLY A O 1
ATOM 575 N N . LEU A 1 79 ? 10.664 1.619 1.098 1 98.38 79 LEU A N 1
ATOM 576 C CA . LEU A 1 79 ? 11.414 2.869 1.17 1 98.38 79 LEU A CA 1
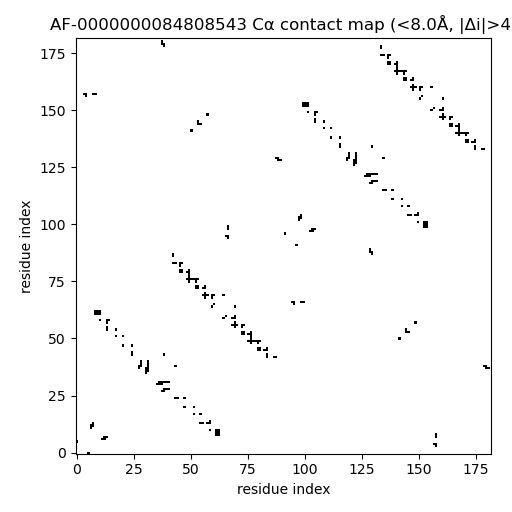ATOM 577 C C . LEU A 1 79 ? 10.5 4.066 0.939 1 98.38 79 LEU A C 1
ATOM 579 O O . LEU A 1 79 ? 10.562 5.055 1.675 1 98.38 79 LEU A O 1
ATOM 583 N N . ALA A 1 80 ? 9.664 3.979 -0.02 1 98.5 80 ALA A N 1
ATOM 584 C CA . ALA A 1 80 ? 8.711 5.051 -0.29 1 98.5 80 ALA A CA 1
ATOM 585 C C . ALA A 1 80 ? 7.766 5.254 0.888 1 98.5 80 ALA A C 1
ATOM 587 O O . ALA A 1 80 ? 7.422 6.387 1.232 1 98.5 80 ALA A O 1
ATOM 588 N N . HIS A 1 81 ? 7.324 4.195 1.409 1 98.06 81 HIS A N 1
ATOM 589 C CA . HIS A 1 81 ? 6.453 4.234 2.578 1 98.06 81 HIS A CA 1
ATOM 590 C C . HIS A 1 81 ? 7.145 4.918 3.756 1 98.06 81 HIS A C 1
ATOM 592 O O . HIS A 1 81 ? 6.539 5.746 4.441 1 98.06 81 HIS A O 1
ATOM 598 N N . LEU A 1 82 ? 8.375 4.637 3.971 1 97.25 82 LEU A N 1
ATOM 599 C CA . LEU A 1 82 ? 9.125 5.266 5.055 1 97.25 82 LEU A CA 1
ATOM 600 C C . LEU A 1 82 ? 9.289 6.762 4.801 1 97.25 82 LEU A C 1
ATOM 602 O O . LEU A 1 82 ? 9.227 7.562 5.738 1 97.25 82 LEU A O 1
ATOM 606 N N . VAL A 1 83 ? 9.508 7.078 3.582 1 97.75 83 VAL A N 1
ATOM 607 C CA . VAL A 1 83 ? 9.562 8.492 3.23 1 97.75 83 VAL A CA 1
ATOM 608 C C . VAL A 1 83 ? 8.227 9.156 3.564 1 97.75 83 VAL A C 1
ATOM 610 O O . VAL A 1 83 ? 8.195 10.25 4.133 1 97.75 83 VAL A O 1
ATOM 613 N N . ASP A 1 84 ? 7.156 8.508 3.205 1 97.75 84 ASP A N 1
ATOM 614 C CA . ASP A 1 84 ? 5.828 9.031 3.51 1 97.75 84 ASP A CA 1
ATOM 615 C C . ASP A 1 84 ? 5.652 9.234 5.012 1 97.75 84 ASP A C 1
ATOM 617 O O . ASP A 1 84 ? 5.195 10.297 5.453 1 97.75 84 ASP A O 1
ATOM 621 N N . VAL A 1 85 ? 6.047 8.281 5.789 1 96.44 85 VAL A N 1
ATOM 622 C CA . VAL A 1 85 ? 5.887 8.336 7.238 1 96.44 85 VAL A CA 1
ATOM 623 C C . VAL A 1 85 ? 6.754 9.453 7.812 1 96.44 85 VAL A C 1
ATOM 625 O O . VAL A 1 85 ? 6.316 10.203 8.688 1 96.44 85 VAL A O 1
ATOM 628 N N . ARG A 1 86 ? 7.934 9.5 7.309 1 95.38 86 ARG A N 1
ATOM 629 C CA . ARG A 1 86 ? 8.836 10.547 7.777 1 95.38 86 ARG A CA 1
ATOM 630 C C . ARG A 1 86 ? 8.258 11.93 7.496 1 95.38 86 ARG A C 1
ATOM 632 O O . ARG A 1 86 ? 8.352 12.828 8.336 1 95.38 86 ARG A O 1
ATOM 639 N N . ARG A 1 87 ? 7.758 12.094 6.434 1 94.75 87 ARG A N 1
ATOM 640 C CA . ARG A 1 87 ? 7.184 13.383 6.062 1 94.75 87 ARG A CA 1
ATOM 641 C C . ARG A 1 87 ? 5.977 13.719 6.934 1 94.75 87 ARG A C 1
ATOM 643 O O . ARG A 1 87 ? 5.809 14.859 7.363 1 94.75 87 ARG A O 1
ATOM 650 N N . ARG A 1 88 ? 5.195 12.758 7.188 1 93.25 88 ARG A N 1
ATOM 651 C CA . ARG A 1 88 ? 4.016 12.953 8.023 1 93.25 88 ARG A CA 1
ATOM 652 C C . ARG A 1 88 ? 4.41 13.297 9.453 1 93.25 88 ARG A C 1
ATOM 654 O O . ARG A 1 88 ? 3.695 14.031 10.141 1 93.25 88 ARG A O 1
ATOM 661 N N . TRP A 1 89 ? 5.484 12.789 9.867 1 91.75 89 TRP A N 1
ATOM 662 C CA . TRP A 1 89 ? 5.988 13.047 11.211 1 91.75 89 TRP A CA 1
ATOM 663 C C . TRP A 1 89 ? 6.426 14.5 11.367 1 91.75 89 TRP A C 1
ATOM 665 O O . TRP A 1 89 ? 6.25 15.102 12.43 1 91.75 89 TRP A O 1
ATOM 675 N N . ARG A 1 90 ? 6.828 15.023 10.32 1 88.69 90 ARG A N 1
ATOM 676 C CA . ARG A 1 90 ? 7.406 16.359 10.359 1 88.69 90 ARG A CA 1
ATOM 677 C C . ARG A 1 90 ? 6.328 17.422 10.18 1 88.69 90 ARG A C 1
ATOM 679 O O . ARG A 1 90 ? 6.527 18.594 10.547 1 88.69 90 ARG A O 1
ATOM 686 N N . ASN A 1 91 ? 5.16 17.062 9.703 1 78.56 91 ASN A N 1
ATOM 687 C CA . ASN A 1 91 ? 4.121 18.047 9.422 1 78.56 91 ASN A CA 1
ATOM 688 C C . ASN A 1 91 ? 3.047 18.062 10.508 1 78.56 91 ASN A C 1
ATOM 690 O O . ASN A 1 91 ? 2.486 19.109 10.82 1 78.56 91 ASN A O 1
ATOM 694 N N . MET B 1 1 ? 14.836 -25.344 -7.258 1 73.5 1 MET B N 1
ATOM 695 C CA . MET B 1 1 ? 14.641 -23.906 -7.207 1 73.5 1 MET B CA 1
ATOM 696 C C . MET B 1 1 ? 15.633 -23.25 -6.25 1 73.5 1 MET B C 1
ATOM 698 O O . MET B 1 1 ? 16.125 -23.891 -5.32 1 73.5 1 MET B O 1
ATOM 702 N N . SER B 1 2 ? 16.203 -22.125 -6.488 1 92.81 2 SER B N 1
ATOM 703 C CA . SER B 1 2 ? 17.156 -21.422 -5.629 1 92.81 2 SER B CA 1
ATOM 704 C C . SER B 1 2 ? 16.547 -21.141 -4.262 1 92.81 2 SER B C 1
ATOM 706 O O . SER B 1 2 ? 15.336 -21.188 -4.09 1 92.81 2 SER B O 1
ATOM 708 N N . MET B 1 3 ? 17.438 -21.125 -3.352 1 95.88 3 MET B N 1
ATOM 709 C CA . MET B 1 3 ? 17.031 -20.781 -1.994 1 95.88 3 MET B CA 1
ATOM 710 C C . MET B 1 3 ? 16.109 -19.562 -2 1 95.88 3 MET B C 1
ATOM 712 O O . MET B 1 3 ? 15.07 -19.562 -1.326 1 95.88 3 MET B O 1
ATOM 716 N N . MET B 1 4 ? 16.469 -18.531 -2.721 1 95.69 4 MET B N 1
ATOM 717 C CA . MET B 1 4 ? 15.695 -17.297 -2.764 1 95.69 4 MET B CA 1
ATOM 718 C C . MET B 1 4 ? 14.32 -17.547 -3.377 1 95.69 4 MET B C 1
ATOM 720 O O . MET B 1 4 ? 13.328 -16.953 -2.943 1 95.69 4 MET B O 1
ATOM 724 N N . SER B 1 5 ? 14.242 -18.359 -4.32 1 96.19 5 SER B N 1
ATOM 725 C CA . SER B 1 5 ? 12.969 -18.719 -4.941 1 96.19 5 SER B CA 1
ATOM 726 C C . SER B 1 5 ? 12.039 -19.422 -3.951 1 96.19 5 SER B C 1
ATOM 728 O O . SER B 1 5 ? 10.844 -19.125 -3.902 1 96.19 5 SER B O 1
ATOM 730 N N . ASP B 1 6 ? 12.617 -20.25 -3.217 1 96.5 6 ASP B N 1
ATOM 731 C CA . ASP B 1 6 ? 11.828 -20.984 -2.236 1 96.5 6 ASP B CA 1
ATOM 732 C C . ASP B 1 6 ? 11.336 -20.062 -1.124 1 96.5 6 ASP B C 1
ATOM 734 O O . ASP B 1 6 ? 10.195 -20.188 -0.662 1 96.5 6 ASP B O 1
ATOM 738 N N . LEU B 1 7 ? 12.211 -19.203 -0.645 1 96.56 7 LEU B N 1
ATOM 739 C CA . LEU B 1 7 ? 11.844 -18.234 0.375 1 96.56 7 LEU B CA 1
ATOM 740 C C . LEU B 1 7 ? 10.695 -17.344 -0.106 1 96.56 7 LEU B C 1
ATOM 742 O O . LEU B 1 7 ? 9.75 -17.094 0.643 1 96.56 7 LEU B O 1
ATOM 746 N N . PHE B 1 8 ? 10.75 -16.969 -1.304 1 97.69 8 PHE B N 1
ATOM 747 C CA . PHE B 1 8 ? 9.727 -16.094 -1.856 1 97.69 8 PHE B CA 1
ATOM 748 C C . PHE B 1 8 ? 8.414 -16.844 -2.035 1 97.69 8 PHE B C 1
ATOM 750 O O . PHE B 1 8 ? 7.352 -16.344 -1.653 1 97.69 8 PHE B O 1
ATOM 757 N N . ALA B 1 9 ? 8.484 -18.047 -2.543 1 96.12 9 ALA B N 1
ATOM 758 C CA . ALA B 1 9 ? 7.281 -18.828 -2.846 1 96.12 9 ALA B CA 1
ATOM 759 C C . ALA B 1 9 ? 6.551 -19.219 -1.566 1 96.12 9 ALA B C 1
ATOM 761 O O . ALA B 1 9 ? 5.324 -19.359 -1.561 1 96.12 9 ALA B O 1
ATOM 762 N N . SER B 1 10 ? 7.285 -19.359 -0.48 1 97.62 10 SER B N 1
ATOM 763 C CA . SER B 1 10 ? 6.684 -19.766 0.788 1 97.62 10 SER B CA 1
ATOM 764 C C . SER B 1 10 ? 5.883 -18.625 1.407 1 97.62 10 SER B C 1
ATOM 766 O O . SER B 1 10 ? 5.086 -18.844 2.324 1 97.62 10 SER B O 1
ATOM 768 N N . GLY B 1 11 ? 6.121 -17.469 0.974 1 98.25 11 GLY B N 1
ATOM 769 C CA . GLY B 1 11 ? 5.48 -16.297 1.539 1 98.25 11 GLY B CA 1
ATOM 770 C C . GLY B 1 11 ? 6.262 -15.688 2.688 1 98.25 11 GLY B C 1
ATOM 771 O O . GLY B 1 11 ? 5.809 -14.719 3.307 1 98.25 11 GLY B O 1
ATOM 772 N N . PHE B 1 12 ? 7.359 -16.203 2.965 1 97.88 12 PHE B N 1
ATOM 773 C CA . PHE B 1 12 ? 8.164 -15.75 4.09 1 97.88 12 PHE B CA 1
ATOM 774 C C . PHE B 1 12 ? 8.477 -14.266 3.959 1 97.88 12 PHE B C 1
ATOM 776 O O . PHE B 1 12 ? 8.422 -13.523 4.945 1 97.88 12 PHE B O 1
ATOM 783 N N . ILE B 1 13 ? 8.812 -13.797 2.814 1 97.88 13 ILE B N 1
ATOM 784 C CA . ILE B 1 13 ? 9.164 -12.406 2.582 1 97.88 13 ILE B CA 1
ATOM 785 C C . ILE B 1 13 ? 7.969 -11.508 2.914 1 97.88 13 ILE B C 1
ATOM 787 O O . ILE B 1 13 ? 8.125 -10.484 3.588 1 97.88 13 ILE B O 1
ATOM 791 N N . VAL B 1 14 ? 6.785 -11.852 2.502 1 98.62 14 VAL B N 1
ATOM 792 C CA . VAL B 1 14 ? 5.57 -11.086 2.773 1 98.62 14 VAL B CA 1
ATOM 793 C C . VAL B 1 14 ? 5.305 -11.062 4.277 1 98.62 14 VAL B C 1
ATOM 795 O O . VAL B 1 14 ? 4.977 -10.016 4.836 1 98.62 14 VAL B O 1
ATOM 798 N N . ASP B 1 15 ? 5.5 -12.164 4.918 1 98.75 15 ASP B N 1
ATOM 799 C CA . ASP B 1 15 ? 5.309 -12.242 6.363 1 98.75 15 ASP B CA 1
ATOM 800 C C . ASP B 1 15 ? 6.289 -11.328 7.094 1 98.75 15 ASP B C 1
ATOM 802 O O . ASP B 1 15 ? 5.926 -10.672 8.07 1 98.75 15 ASP B O 1
ATOM 806 N N . ALA B 1 16 ? 7.496 -11.32 6.613 1 98.38 16 ALA B N 1
ATOM 807 C CA . ALA B 1 16 ? 8.5 -10.438 7.203 1 98.38 16 ALA B CA 1
ATOM 808 C C . ALA B 1 16 ? 8.094 -8.977 7.062 1 98.38 16 ALA B C 1
ATOM 810 O O . ALA B 1 16 ? 8.211 -8.195 8.008 1 98.38 16 ALA B O 1
ATOM 811 N N . VAL B 1 17 ? 7.602 -8.562 5.934 1 98.62 17 VAL B N 1
ATOM 812 C CA . VAL B 1 17 ? 7.176 -7.184 5.699 1 98.62 17 VAL B CA 1
ATOM 813 C C . VAL B 1 17 ? 5.98 -6.855 6.59 1 98.62 17 VAL B C 1
ATOM 815 O O . VAL B 1 17 ? 5.898 -5.758 7.145 1 98.62 17 VAL B O 1
ATOM 818 N N . LEU B 1 18 ? 5.098 -7.828 6.715 1 98.81 18 LEU B N 1
ATOM 819 C CA . LEU B 1 18 ? 3.953 -7.629 7.598 1 98.81 18 LEU B CA 1
ATOM 820 C C . LEU B 1 18 ? 4.406 -7.379 9.031 1 98.81 18 LEU B C 1
ATOM 822 O O . LEU B 1 18 ? 3.84 -6.539 9.727 1 98.81 18 LEU B O 1
ATOM 826 N N . ILE B 1 19 ? 5.363 -8.078 9.469 1 98.62 19 ILE B N 1
ATOM 827 C CA . ILE B 1 19 ? 5.906 -7.902 10.812 1 98.62 19 ILE B CA 1
ATOM 828 C C . ILE B 1 19 ? 6.523 -6.512 10.945 1 98.62 19 ILE B C 1
ATOM 830 O O . ILE B 1 19 ? 6.316 -5.824 11.945 1 98.62 19 ILE B O 1
ATOM 834 N N . VAL B 1 20 ? 7.301 -6.133 9.922 1 98.25 20 VAL B N 1
ATOM 835 C CA . VAL B 1 20 ? 7.891 -4.797 9.93 1 98.25 20 VAL B CA 1
ATOM 836 C C . VAL B 1 20 ? 6.789 -3.744 10 1 98.25 20 VAL B C 1
ATOM 838 O O . VAL B 1 20 ? 6.887 -2.785 10.773 1 98.25 20 VAL B O 1
ATOM 841 N N . LEU B 1 21 ? 5.789 -3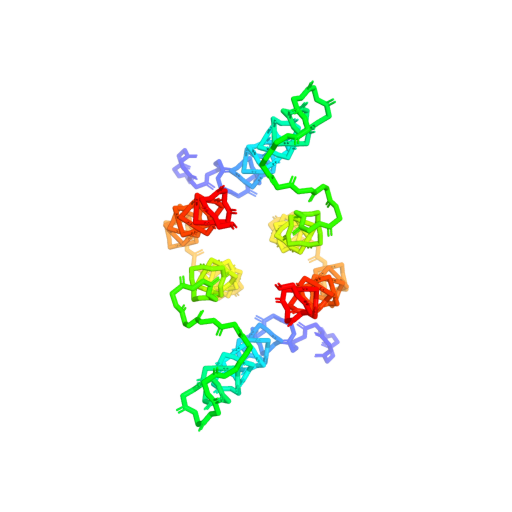.939 9.25 1 98.19 21 LEU B N 1
ATOM 842 C CA . LEU B 1 21 ? 4.66 -3.016 9.242 1 98.19 21 LEU B CA 1
ATOM 843 C C . LEU B 1 21 ? 3.994 -2.959 10.609 1 98.19 21 LEU B C 1
ATOM 845 O O . LEU B 1 21 ? 3.664 -1.876 11.102 1 98.19 21 LEU B O 1
ATOM 849 N N . ALA B 1 22 ? 3.762 -4.078 11.242 1 98.06 22 ALA B N 1
ATOM 850 C CA . ALA B 1 22 ? 3.162 -4.137 12.57 1 98.06 22 ALA B CA 1
ATOM 851 C C . ALA B 1 22 ? 4.043 -3.441 13.602 1 98.06 22 ALA B C 1
ATOM 853 O O . ALA B 1 22 ? 3.547 -2.703 14.461 1 98.06 22 ALA B O 1
ATOM 854 N N . LEU B 1 23 ? 5.297 -3.662 13.539 1 97.94 23 LEU B N 1
ATOM 855 C CA . LEU B 1 23 ? 6.242 -3.023 14.445 1 97.94 23 LEU B CA 1
ATOM 856 C C . LEU B 1 23 ? 6.246 -1.511 14.258 1 97.94 23 LEU B C 1
ATOM 858 O O . LEU B 1 23 ? 6.277 -0.756 15.234 1 97.94 23 LEU B O 1
ATOM 862 N N . GLU B 1 24 ? 6.246 -1.103 13.008 1 97.94 24 GLU B N 1
ATOM 863 C CA . GLU B 1 24 ? 6.172 0.327 12.727 1 97.94 24 GLU B CA 1
ATOM 864 C C . GLU B 1 24 ? 4.91 0.942 13.32 1 97.94 24 GLU B C 1
ATOM 866 O O . GLU B 1 24 ? 4.969 1.989 13.969 1 97.94 24 GLU B O 1
ATOM 871 N N . ALA B 1 25 ? 3.803 0.256 13.086 1 97.25 25 ALA B N 1
ATOM 872 C CA . ALA B 1 25 ? 2.541 0.735 13.648 1 97.25 25 ALA B CA 1
ATOM 873 C C . ALA B 1 25 ? 2.611 0.814 15.164 1 97.25 25 ALA B C 1
ATOM 875 O O . ALA B 1 25 ? 2.211 1.817 15.766 1 97.25 25 ALA B O 1
ATOM 876 N N . PHE B 1 26 ? 3.119 -0.187 15.758 1 97.12 26 PHE B N 1
ATOM 877 C CA . PHE B 1 26 ? 3.252 -0.223 17.203 1 97.12 26 PHE B CA 1
ATOM 878 C C . PHE B 1 26 ? 4.141 0.913 17.703 1 97.12 26 PHE B C 1
ATOM 880 O O . PHE B 1 26 ? 3.809 1.596 18.672 1 97.12 26 PHE B O 1
ATOM 887 N N . ALA B 1 27 ? 5.223 1.112 17.062 1 97.12 27 ALA B N 1
ATOM 888 C CA . ALA B 1 27 ? 6.172 2.146 17.469 1 97.12 27 ALA B CA 1
ATOM 889 C C . ALA B 1 27 ? 5.566 3.539 17.312 1 97.12 27 ALA B C 1
ATOM 891 O O . ALA B 1 27 ? 5.656 4.359 18.234 1 97.12 27 ALA B O 1
ATOM 892 N N . VAL B 1 28 ? 4.918 3.805 16.266 1 96.88 28 VAL B N 1
ATOM 893 C CA . VAL B 1 28 ? 4.367 5.125 15.984 1 96.88 28 VAL B CA 1
ATOM 894 C C . VAL B 1 28 ? 3.189 5.406 16.906 1 96.88 28 VAL B C 1
ATOM 896 O O . VAL B 1 28 ? 3.119 6.469 17.531 1 96.88 28 VAL B O 1
ATOM 899 N N . ILE B 1 29 ? 2.34 4.473 17.047 1 96.06 29 ILE B N 1
ATOM 900 C CA . ILE B 1 29 ? 1.169 4.637 17.906 1 96.06 29 ILE B CA 1
ATOM 901 C C . ILE B 1 29 ? 1.602 4.707 19.375 1 96.06 29 ILE B C 1
ATOM 903 O O . ILE B 1 29 ? 1.087 5.527 20.141 1 96.06 29 ILE B O 1
ATOM 907 N N . GLY B 1 30 ? 2.492 3.857 19.734 1 96.44 30 GLY B N 1
ATOM 908 C CA . GLY B 1 30 ? 3.016 3.896 21.094 1 96.44 30 GLY B CA 1
ATOM 909 C C . GLY B 1 30 ? 3.656 5.227 21.453 1 96.44 30 GLY B C 1
ATOM 910 O O . GLY B 1 30 ? 3.428 5.762 22.531 1 96.44 30 GLY B O 1
ATOM 911 N N . TYR B 1 31 ? 4.484 5.699 20.562 1 96.25 31 TYR B N 1
ATOM 912 C CA . TYR B 1 31 ? 5.125 6.992 20.781 1 96.25 31 TYR B CA 1
ATOM 913 C C . TYR B 1 31 ? 4.09 8.102 20.922 1 96.25 31 TYR B C 1
ATOM 915 O O . TYR B 1 31 ? 4.223 8.969 21.797 1 96.25 31 TYR B O 1
ATOM 923 N N . TRP B 1 32 ? 3.123 8.055 20.141 1 94.81 32 TRP B N 1
ATOM 924 C CA . TRP B 1 32 ? 2.053 9.047 20.219 1 94.81 32 TRP B CA 1
ATOM 925 C C . TRP B 1 32 ? 1.323 8.945 21.547 1 94.81 32 TRP B C 1
ATOM 927 O O . TRP B 1 32 ? 1.039 9.961 22.188 1 94.81 32 TRP B O 1
ATOM 937 N N . LEU B 1 33 ? 1.01 7.77 21.984 1 95.31 33 LEU B N 1
ATOM 938 C CA . LEU B 1 33 ? 0.294 7.559 23.234 1 95.31 33 LEU B CA 1
ATOM 939 C C . LEU B 1 33 ? 1.137 8.008 24.422 1 95.31 33 LEU B C 1
ATOM 941 O O . LEU B 1 33 ? 0.601 8.492 25.422 1 95.31 33 LEU B O 1
ATOM 945 N N . TRP B 1 34 ? 2.381 7.871 24.297 1 95.69 34 TRP B N 1
ATOM 946 C CA . TRP B 1 34 ? 3.297 8.164 25.406 1 95.69 34 TRP B CA 1
ATOM 947 C C . TRP B 1 34 ? 3.617 9.648 25.469 1 95.69 34 TRP B C 1
ATOM 949 O O . TRP B 1 34 ? 3.615 10.25 26.547 1 95.69 34 TRP B O 1
ATOM 959 N N . ARG B 1 35 ? 3.811 10.289 24.359 1 95 35 ARG B N 1
ATOM 960 C CA . ARG B 1 35 ? 4.336 11.656 24.312 1 95 35 ARG B CA 1
ATOM 961 C C . ARG B 1 35 ? 3.295 12.625 23.766 1 95 35 ARG B C 1
ATOM 963 O O . ARG B 1 35 ? 3.482 13.844 23.812 1 95 35 ARG B O 1
ATOM 970 N N . ASN B 1 36 ? 2.248 12.148 23.25 1 91.69 36 ASN B N 1
ATOM 971 C CA . ASN B 1 36 ? 1.229 12.945 22.578 1 91.69 36 ASN B CA 1
ATOM 972 C C . ASN B 1 36 ? 1.831 13.797 21.453 1 91.69 36 ASN B C 1
ATOM 974 O O . ASN B 1 36 ? 1.458 14.953 21.281 1 91.69 36 ASN B O 1
ATOM 978 N N . ARG B 1 37 ? 2.818 13.188 20.844 1 92.81 37 ARG B N 1
ATOM 979 C CA . ARG B 1 37 ? 3.51 13.812 19.719 1 92.81 37 ARG B CA 1
ATOM 980 C C . ARG B 1 37 ? 3.604 12.859 18.531 1 92.81 37 ARG B C 1
ATOM 982 O O . ARG B 1 37 ? 3.514 11.641 18.703 1 92.81 37 ARG B O 1
ATOM 989 N N . GLY B 1 38 ? 3.719 13.398 17.281 1 92.81 38 GLY B N 1
ATOM 990 C CA . GLY B 1 38 ? 3.824 12.586 16.078 1 92.81 38 GLY B CA 1
ATOM 991 C C . GLY B 1 38 ? 2.512 12.445 15.328 1 92.81 38 GLY B C 1
ATOM 992 O O . GLY B 1 38 ? 1.751 13.406 15.219 1 92.81 38 GLY B O 1
ATOM 993 N N . ILE B 1 39 ? 2.334 11.242 14.828 1 94.88 39 ILE B N 1
ATOM 994 C CA . ILE B 1 39 ? 1.149 11.023 14.008 1 94.88 39 ILE B CA 1
ATOM 995 C C . ILE B 1 39 ? 0.049 10.383 14.844 1 94.88 39 ILE B C 1
ATOM 997 O O . ILE B 1 39 ? 0.251 9.312 15.43 1 94.88 39 ILE B O 1
ATOM 1001 N N . ALA B 1 40 ? -1.104 11.016 14.914 1 95.25 40 ALA B N 1
ATOM 1002 C CA . ALA B 1 40 ? -2.232 10.445 15.648 1 95.25 40 ALA B CA 1
ATOM 1003 C C . ALA B 1 40 ? -2.672 9.117 15.039 1 95.25 40 ALA B C 1
ATOM 1005 O O . ALA B 1 40 ? -2.67 8.961 13.812 1 95.25 40 ALA B O 1
ATOM 1006 N N . PRO B 1 41 ? -3.123 8.117 15.828 1 96.06 41 PRO B N 1
ATOM 1007 C CA . PRO B 1 41 ? -3.531 6.805 15.32 1 96.06 41 PRO B CA 1
ATOM 1008 C C . PRO B 1 41 ? -4.609 6.898 14.242 1 96.06 41 PRO B C 1
ATOM 1010 O O . PRO B 1 41 ? -4.562 6.156 13.258 1 96.06 41 PRO B O 1
ATOM 1013 N N . ALA B 1 42 ? -5.523 7.754 14.367 1 95 42 ALA B N 1
ATOM 1014 C CA . ALA B 1 42 ? -6.609 7.902 13.406 1 95 42 ALA B CA 1
ATOM 1015 C C . ALA B 1 42 ? -6.074 8.32 12.039 1 95 42 ALA B C 1
ATOM 1017 O O . ALA B 1 42 ? -6.648 7.973 11.008 1 95 42 ALA B O 1
ATOM 1018 N N . ASP B 1 43 ? -4.926 9.016 12.031 1 94.62 43 ASP B N 1
ATOM 1019 C CA . ASP B 1 43 ? -4.328 9.508 10.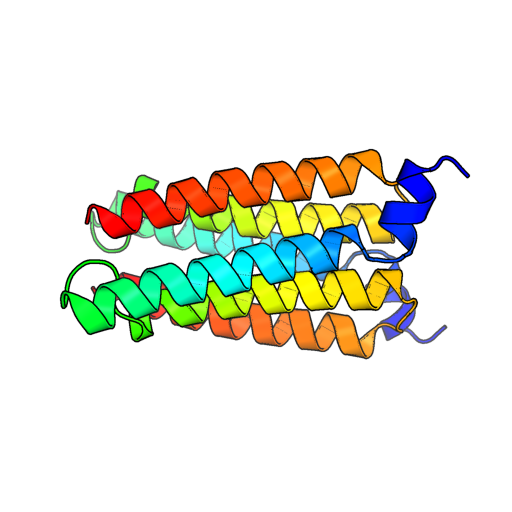789 1 94.62 43 ASP B CA 1
ATOM 1020 C C . ASP B 1 43 ? -3.316 8.508 10.234 1 94.62 43 ASP B C 1
ATOM 1022 O O . ASP B 1 43 ? -2.906 8.617 9.078 1 94.62 43 ASP B O 1
ATOM 1026 N N . PHE B 1 44 ? -2.959 7.609 11.047 1 95.44 44 PHE B N 1
ATOM 1027 C CA . PHE B 1 44 ? -1.899 6.676 10.68 1 95.44 44 PHE B CA 1
ATOM 1028 C C . PHE B 1 44 ? -2.484 5.332 10.258 1 95.44 44 PHE B C 1
ATOM 1030 O O . PHE B 1 44 ? -2.043 4.742 9.273 1 95.44 44 PHE B O 1
ATOM 1037 N N . LEU B 1 45 ? -3.512 4.883 10.797 1 97.12 45 LEU B N 1
ATOM 1038 C CA . LEU B 1 45 ? -3.973 3.502 10.734 1 97.12 45 LEU B CA 1
ATOM 1039 C C . LEU B 1 45 ? -4.629 3.203 9.391 1 97.12 45 LEU B C 1
ATOM 1041 O O . LEU B 1 45 ? -4.391 2.146 8.797 1 97.12 45 LEU B O 1
ATOM 1045 N N . PRO B 1 46 ? -5.441 4.086 8.883 1 97.75 46 PRO B N 1
ATOM 1046 C CA . PRO B 1 46 ? -6.066 3.723 7.609 1 97.75 46 PRO B CA 1
ATOM 1047 C C . PRO B 1 46 ? -5.047 3.402 6.52 1 97.75 46 PRO B C 1
ATOM 1049 O O . PRO B 1 46 ? -5.203 2.42 5.793 1 97.75 46 PRO B O 1
ATOM 1052 N N . GLY B 1 47 ? -4.004 4.152 6.441 1 97.12 47 GLY B N 1
ATOM 1053 C CA . GLY B 1 47 ? -2.941 3.889 5.484 1 97.12 47 GLY B CA 1
ATOM 1054 C C . GLY B 1 47 ? -2.213 2.584 5.746 1 97.12 47 GLY B C 1
ATOM 1055 O O . GLY B 1 47 ? -1.905 1.84 4.812 1 97.12 47 GLY B O 1
ATOM 1056 N N . MET B 1 48 ? -1.979 2.277 6.965 1 97.94 48 MET B N 1
ATOM 1057 C CA . MET B 1 48 ? -1.305 1.038 7.344 1 97.94 48 MET B CA 1
ATOM 1058 C C . MET B 1 48 ? -2.172 -0.174 7.016 1 97.94 48 MET B C 1
ATOM 1060 O O . MET B 1 48 ? -1.668 -1.19 6.535 1 97.94 48 MET B O 1
ATOM 1064 N N . ILE B 1 49 ? -3.404 -0.006 7.324 1 98.5 49 ILE B N 1
ATOM 1065 C CA . ILE B 1 49 ? -4.359 -1.076 7.059 1 98.5 49 ILE B CA 1
ATOM 1066 C C . ILE B 1 49 ? -4.414 -1.352 5.555 1 98.5 49 ILE B C 1
ATOM 1068 O O . ILE B 1 49 ? -4.414 -2.51 5.129 1 98.5 49 ILE B O 1
ATOM 1072 N N . SER B 1 50 ? -4.422 -0.289 4.754 1 98.81 50 SER B N 1
ATOM 1073 C CA . SER B 1 50 ? -4.426 -0.449 3.305 1 98.81 50 SER B CA 1
ATOM 1074 C C . SER B 1 50 ? -3.215 -1.245 2.834 1 98.81 50 SER B C 1
ATOM 1076 O O . SER B 1 50 ? -3.35 -2.186 2.047 1 98.81 50 SER B O 1
ATOM 1078 N N . GLY B 1 51 ? -2.023 -0.929 3.299 1 98.38 51 GLY B N 1
ATOM 1079 C CA . GLY B 1 51 ? -0.806 -1.65 2.967 1 98.38 51 GLY B CA 1
ATOM 1080 C C . GLY B 1 51 ? -0.829 -3.098 3.42 1 98.38 51 GLY B C 1
ATOM 1081 O O . GLY B 1 51 ? -0.451 -3.996 2.664 1 98.38 51 GLY B O 1
ATOM 1082 N N . ALA B 1 52 ? -1.309 -3.355 4.605 1 98.81 52 ALA B N 1
ATOM 1083 C CA . ALA B 1 52 ? -1.394 -4.711 5.141 1 98.81 52 ALA B CA 1
ATOM 1084 C C . ALA B 1 52 ? -2.326 -5.578 4.301 1 98.81 52 ALA B C 1
ATOM 1086 O O . ALA B 1 52 ? -2.025 -6.742 4.031 1 98.81 52 ALA B O 1
ATOM 1087 N N . LEU B 1 53 ? -3.4 -4.992 3.941 1 98.88 53 LEU B N 1
ATOM 1088 C CA . LEU B 1 53 ? -4.367 -5.723 3.129 1 98.88 53 LEU B CA 1
ATOM 1089 C C . LEU B 1 53 ? -3.787 -6.055 1.759 1 98.88 53 LEU B C 1
ATOM 1091 O O . LEU B 1 53 ? -4.043 -7.133 1.216 1 98.88 53 LEU B O 1
ATOM 1095 N N . MET B 1 54 ? -2.994 -5.141 1.188 1 98.88 54 MET B N 1
ATOM 1096 C CA . MET B 1 54 ? -2.34 -5.426 -0.085 1 98.88 54 MET B CA 1
ATOM 1097 C C . MET B 1 54 ? -1.316 -6.547 0.07 1 98.88 54 MET B C 1
ATOM 1099 O O . MET B 1 54 ? -1.194 -7.41 -0.804 1 98.88 54 MET B O 1
ATOM 1103 N N . LEU B 1 55 ? -0.627 -6.508 1.215 1 98.88 55 LEU B N 1
ATOM 1104 C CA . LEU B 1 55 ? 0.321 -7.582 1.488 1 98.88 55 LEU B CA 1
ATOM 1105 C C . LEU B 1 55 ? -0.4 -8.914 1.65 1 98.88 55 LEU B C 1
ATOM 1107 O O . LEU B 1 55 ? 0.081 -9.953 1.178 1 98.88 55 LEU B O 1
ATOM 1111 N N . LEU B 1 56 ? -1.542 -8.922 2.248 1 98.81 56 LEU B N 1
ATOM 1112 C CA . LEU B 1 56 ? -2.32 -10.141 2.43 1 98.81 56 LEU B CA 1
ATOM 1113 C C . LEU B 1 56 ? -2.828 -10.664 1.09 1 98.81 56 LEU B C 1
ATOM 1115 O O . LEU B 1 56 ? -2.928 -11.875 0.891 1 98.81 56 LEU B O 1
ATOM 1119 N N . ALA B 1 57 ? -3.17 -9.711 0.231 1 98.88 57 ALA B N 1
ATOM 1120 C CA . ALA B 1 57 ? -3.527 -10.125 -1.124 1 98.88 57 ALA B CA 1
ATOM 1121 C C . ALA B 1 57 ? -2.377 -10.867 -1.792 1 98.88 57 ALA B C 1
ATOM 1123 O O . ALA B 1 57 ? -2.576 -11.938 -2.371 1 98.88 57 ALA B O 1
ATOM 1124 N N . LEU B 1 58 ? -1.206 -10.352 -1.666 1 98.69 58 LEU B N 1
ATOM 1125 C CA . LEU B 1 58 ? -0.023 -10.984 -2.234 1 98.69 58 LEU B CA 1
ATOM 1126 C C . LEU B 1 58 ? 0.231 -12.344 -1.585 1 98.69 58 LEU B C 1
ATOM 1128 O O . LEU B 1 58 ? 0.509 -13.328 -2.275 1 98.69 58 LEU B O 1
ATOM 1132 N N . ARG B 1 59 ? 0.114 -12.367 -0.29 1 98.69 59 ARG B N 1
ATOM 1133 C CA . ARG B 1 59 ? 0.304 -13.609 0.447 1 98.69 59 ARG B CA 1
ATOM 1134 C C . ARG B 1 59 ? -0.69 -14.672 -0.008 1 98.69 59 ARG B C 1
ATOM 1136 O O . ARG B 1 59 ? -0.339 -15.844 -0.13 1 98.69 59 ARG B O 1
ATOM 1143 N N . ALA B 1 60 ? -1.891 -14.289 -0.172 1 98.62 60 ALA B N 1
ATOM 1144 C CA . ALA B 1 60 ? -2.93 -15.219 -0.613 1 98.62 60 ALA B CA 1
ATOM 1145 C C . ALA B 1 60 ? -2.602 -15.797 -1.986 1 98.62 60 ALA B C 1
ATOM 1147 O O . ALA B 1 60 ? -2.787 -16.984 -2.225 1 98.62 60 ALA B O 1
ATOM 1148 N N . VAL B 1 61 ? -2.168 -14.969 -2.863 1 98.19 61 VAL B N 1
ATOM 1149 C CA . VAL B 1 61 ? -1.816 -15.422 -4.207 1 98.19 61 VAL B CA 1
ATOM 1150 C C . VAL B 1 61 ? -0.656 -16.406 -4.129 1 98.19 61 VAL B C 1
ATOM 1152 O O . VAL B 1 61 ? -0.685 -17.469 -4.773 1 98.19 61 VAL B O 1
ATOM 1155 N N . LEU B 1 62 ? 0.333 -16.156 -3.352 1 97.94 62 LEU B N 1
ATOM 1156 C CA . LEU B 1 62 ? 1.488 -17.047 -3.217 1 97.94 62 LEU B CA 1
ATOM 1157 C C . LEU B 1 62 ? 1.084 -18.375 -2.605 1 97.94 62 LEU B C 1
ATOM 1159 O O . LEU B 1 62 ? 1.677 -19.422 -2.918 1 97.94 62 LEU B O 1
ATOM 1163 N N . ALA B 1 63 ? 0.11 -18.297 -1.749 1 97.62 63 ALA B N 1
ATOM 1164 C CA . ALA B 1 63 ? -0.374 -19.5 -1.096 1 97.62 63 ALA B CA 1
ATOM 1165 C C . ALA B 1 63 ? -1.244 -20.328 -2.043 1 97.62 63 ALA B C 1
ATOM 1167 O O . ALA B 1 63 ? -1.666 -21.438 -1.703 1 97.62 63 ALA B O 1
ATOM 1168 N N . GLY B 1 64 ? -1.575 -19.688 -3.154 1 95.94 64 GLY B N 1
ATOM 1169 C CA . GLY B 1 64 ? -2.371 -20.406 -4.133 1 95.94 64 GLY B CA 1
ATOM 1170 C C . GLY B 1 64 ? -3.863 -20.219 -3.949 1 95.94 64 GLY B C 1
ATOM 1171 O O . GLY B 1 64 ? -4.664 -21.016 -4.441 1 95.94 64 GLY B O 1
ATOM 1172 N N . ALA B 1 65 ? -4.148 -19.203 -3.223 1 96.44 65 ALA B N 1
ATOM 1173 C CA . ALA B 1 65 ? -5.57 -18.922 -3.057 1 96.44 65 ALA B CA 1
ATOM 1174 C C . ALA B 1 65 ? -6.211 -18.531 -4.387 1 96.44 65 ALA B C 1
ATOM 1176 O O . ALA B 1 65 ? -5.535 -18.047 -5.293 1 96.44 65 ALA B O 1
ATOM 1177 N N . GLY B 1 66 ? -7.449 -18.844 -4.602 1 95.88 66 GLY B N 1
ATOM 1178 C CA . GLY B 1 66 ? -8.188 -18.391 -5.77 1 95.88 66 GLY B CA 1
ATOM 1179 C C . GLY B 1 66 ? -8.328 -16.891 -5.852 1 95.88 66 GLY B C 1
ATOM 1180 O O . GLY B 1 66 ? -7.59 -16.156 -5.195 1 95.88 66 GLY B O 1
ATOM 1181 N N . TRP B 1 67 ? -9.18 -16.469 -6.684 1 96.81 67 TRP B N 1
ATOM 1182 C CA . TRP B 1 67 ? -9.32 -15.062 -7.035 1 96.81 67 TRP B CA 1
ATOM 1183 C C . TRP B 1 67 ? -10.055 -14.297 -5.938 1 96.81 67 TRP B C 1
ATOM 1185 O O . TRP B 1 67 ? -9.875 -13.086 -5.793 1 96.81 67 TRP B O 1
ATOM 1195 N N . LEU B 1 68 ? -10.852 -14.883 -5.16 1 98 68 LEU B N 1
ATOM 1196 C CA . LEU B 1 68 ? -11.812 -14.219 -4.293 1 98 68 LEU B CA 1
ATOM 1197 C C . LEU B 1 68 ? -11.109 -13.492 -3.148 1 98 68 LEU B C 1
ATOM 1199 O O . LEU B 1 68 ? -11.305 -12.297 -2.951 1 98 68 LEU B O 1
ATOM 1203 N N . VAL B 1 69 ? -10.227 -14.172 -2.438 1 98.5 69 VAL B N 1
ATOM 1204 C CA . VAL B 1 69 ? -9.602 -13.617 -1.241 1 98.5 69 VAL B CA 1
ATOM 1205 C C . VAL B 1 69 ? -8.75 -12.406 -1.618 1 98.5 69 VAL B C 1
ATOM 1207 O O . VAL B 1 69 ? -8.914 -11.32 -1.058 1 98.5 69 VAL B O 1
ATOM 1210 N N . PRO B 1 70 ? -7.828 -12.531 -2.553 1 98.69 70 PRO B N 1
ATOM 1211 C CA . PRO B 1 70 ? -7.031 -11.344 -2.893 1 98.69 70 PRO B CA 1
ATOM 1212 C C . PRO B 1 70 ? -7.875 -10.203 -3.447 1 98.69 70 PRO B C 1
ATOM 1214 O O . PRO B 1 70 ? -7.57 -9.031 -3.209 1 98.69 70 PRO B O 1
ATOM 1217 N N . THR B 1 71 ? -8.922 -10.508 -4.16 1 98.44 71 THR B N 1
ATOM 1218 C CA . THR B 1 71 ? -9.781 -9.453 -4.68 1 98.44 71 THR B CA 1
ATOM 1219 C C . THR B 1 71 ? -10.477 -8.703 -3.543 1 98.44 71 THR B C 1
ATOM 1221 O O . THR B 1 71 ? -10.539 -7.473 -3.551 1 98.44 71 THR B O 1
ATOM 1224 N N . LEU B 1 72 ? -10.953 -9.422 -2.557 1 98.56 72 LEU B N 1
ATOM 1225 C CA . LEU B 1 72 ? -11.586 -8.797 -1.4 1 98.56 72 LEU B CA 1
ATOM 1226 C C . LEU B 1 72 ? -10.586 -7.949 -0.623 1 98.56 72 LEU B C 1
ATOM 1228 O O . LEU B 1 72 ? -10.922 -6.863 -0.15 1 98.56 72 LEU B O 1
ATOM 1232 N N . CYS B 1 73 ? -9.398 -8.43 -0.525 1 98.81 73 CYS B N 1
ATOM 1233 C CA . CYS B 1 73 ? -8.344 -7.672 0.135 1 98.81 73 CYS B CA 1
ATOM 1234 C C . CYS B 1 73 ? -8.062 -6.375 -0.614 1 98.81 73 CYS B C 1
ATOM 1236 O O . CYS B 1 73 ? -7.93 -5.312 -0.001 1 98.81 73 CYS B O 1
ATOM 1238 N N . LEU B 1 74 ? -8.016 -6.477 -1.909 1 98.69 74 LEU B N 1
ATOM 1239 C CA . LEU B 1 74 ? -7.75 -5.293 -2.721 1 98.69 74 LEU B CA 1
ATOM 1240 C C . LEU B 1 74 ? -8.883 -4.277 -2.586 1 98.69 74 LEU B C 1
ATOM 1242 O O . LEU B 1 74 ? -8.633 -3.074 -2.477 1 98.69 74 LEU B O 1
ATOM 1246 N N . MET B 1 75 ? -10.07 -4.723 -2.549 1 98.44 75 MET B N 1
ATOM 1247 C CA . MET B 1 75 ? -11.219 -3.83 -2.395 1 98.44 75 MET B CA 1
ATOM 1248 C C . MET B 1 75 ? -11.18 -3.121 -1.046 1 98.44 75 MET B C 1
ATOM 1250 O O . MET B 1 75 ? -11.352 -1.903 -0.974 1 98.44 75 MET B O 1
ATOM 1254 N N . ALA B 1 76 ? -10.938 -3.908 -0.062 1 98.81 76 ALA B N 1
ATOM 1255 C CA . ALA B 1 76 ? -10.867 -3.342 1.282 1 98.81 76 ALA B CA 1
ATOM 1256 C C . ALA B 1 76 ? -9.695 -2.369 1.401 1 98.81 76 ALA B C 1
ATOM 1258 O O . ALA B 1 76 ? -9.805 -1.333 2.059 1 98.81 76 ALA B O 1
ATOM 1259 N N . ALA B 1 77 ? -8.578 -2.732 0.789 1 98.81 77 ALA B N 1
ATOM 1260 C CA . ALA B 1 77 ? -7.418 -1.852 0.786 1 98.81 77 ALA B CA 1
ATOM 1261 C C . ALA B 1 77 ? -7.742 -0.513 0.131 1 98.81 77 ALA B C 1
ATOM 1263 O O . ALA B 1 77 ? -7.328 0.542 0.619 1 98.81 77 ALA B O 1
ATOM 1264 N N . GLY B 1 78 ? -8.477 -0.578 -0.987 1 98.25 78 GLY B N 1
ATOM 1265 C CA . GLY B 1 78 ? -8.891 0.647 -1.649 1 98.25 78 GLY B CA 1
ATOM 1266 C C . GLY B 1 78 ? -9.773 1.526 -0.778 1 98.25 78 GLY B C 1
ATOM 1267 O O . GLY B 1 78 ? -9.609 2.748 -0.759 1 98.25 78 GLY B O 1
ATOM 1268 N N . LEU B 1 79 ? -10.68 0.929 -0.031 1 98.38 79 LEU B N 1
ATOM 1269 C CA . LEU B 1 79 ? -11.547 1.683 0.868 1 98.38 79 LEU B CA 1
ATOM 1270 C C . LEU B 1 79 ? -10.734 2.32 1.994 1 98.38 79 LEU B C 1
ATOM 1272 O O . LEU B 1 79 ? -10.93 3.496 2.312 1 98.38 79 LEU B O 1
ATOM 1276 N N . ALA B 1 80 ? -9.867 1.594 2.561 1 98.5 80 ALA B N 1
ATOM 1277 C CA . ALA B 1 80 ? -9.008 2.129 3.613 1 98.5 80 ALA B CA 1
ATOM 1278 C C . ALA B 1 80 ? -8.141 3.266 3.088 1 98.5 80 ALA B C 1
ATOM 1280 O O . ALA B 1 80 ? -7.922 4.262 3.781 1 98.5 80 ALA B O 1
ATOM 1281 N N . HIS B 1 81 ? -7.629 3.07 1.957 1 98.06 81 HIS B N 1
ATOM 1282 C CA . HIS B 1 81 ? -6.82 4.094 1.308 1 98.06 81 HIS B CA 1
ATOM 1283 C C . HIS B 1 81 ? -7.621 5.371 1.084 1 98.06 81 HIS B C 1
ATOM 1285 O O . HIS B 1 81 ? -7.129 6.473 1.34 1 98.06 81 HIS B O 1
ATOM 1291 N N . LEU B 1 82 ? -8.828 5.246 0.671 1 97.31 82 LEU B N 1
ATOM 1292 C CA . LEU B 1 82 ? -9.68 6.41 0.462 1 97.31 82 LEU B CA 1
ATOM 1293 C C . LEU B 1 82 ? -9.969 7.113 1.783 1 97.31 82 LEU B C 1
ATOM 1295 O O . LEU B 1 82 ? -10.031 8.344 1.837 1 97.31 82 LEU B O 1
ATOM 1299 N N . VAL B 1 83 ? -10.156 6.336 2.773 1 97.75 83 VAL B N 1
ATOM 1300 C CA . VAL B 1 83 ? -10.328 6.926 4.098 1 97.75 83 VAL B CA 1
ATOM 1301 C C . VAL B 1 83 ? -9.078 7.723 4.473 1 97.75 83 VAL B C 1
ATOM 1303 O O . VAL B 1 83 ? -9.18 8.844 4.977 1 97.75 83 VAL B O 1
ATOM 1306 N N . ASP B 1 84 ? -7.945 7.148 4.238 1 97.75 84 ASP B N 1
ATOM 1307 C CA . ASP B 1 84 ? -6.684 7.832 4.52 1 97.75 84 ASP B CA 1
ATOM 1308 C C . ASP B 1 84 ? -6.594 9.148 3.756 1 97.75 84 ASP B C 1
ATOM 1310 O O . ASP B 1 84 ? -6.262 10.188 4.336 1 97.75 84 ASP B O 1
ATOM 1314 N N . VAL B 1 85 ? -6.93 9.125 2.506 1 96.44 85 VAL B N 1
ATOM 1315 C CA . VAL B 1 85 ? -6.836 10.312 1.657 1 96.44 85 VAL B CA 1
ATOM 1316 C C . VAL B 1 85 ? -7.832 11.367 2.135 1 96.44 85 VAL B C 1
ATOM 1318 O O . VAL B 1 85 ? -7.504 12.555 2.197 1 96.44 85 VAL B O 1
ATOM 1321 N N . ARG B 1 86 ? -8.977 10.883 2.43 1 95.38 86 ARG B N 1
ATOM 1322 C CA . ARG B 1 86 ? -10 11.812 2.912 1 95.38 86 ARG B CA 1
ATOM 1323 C C . ARG B 1 86 ? -9.547 12.492 4.199 1 95.38 86 ARG B C 1
ATOM 1325 O O . ARG B 1 86 ? -9.766 13.695 4.379 1 95.38 86 ARG B O 1
ATOM 1332 N N . ARG B 1 87 ? -9.016 11.82 5.016 1 94.69 87 ARG B N 1
ATOM 1333 C CA . ARG B 1 87 ? -8.547 12.375 6.281 1 94.69 87 ARG B CA 1
ATOM 1334 C C . ARG B 1 87 ? -7.418 13.375 6.062 1 94.69 87 ARG B C 1
ATOM 1336 O O . ARG B 1 87 ? -7.379 14.43 6.699 1 94.69 87 ARG B O 1
ATOM 1343 N N . ARG B 1 88 ? -6.57 13.055 5.184 1 93.19 88 ARG B N 1
ATOM 1344 C CA . ARG B 1 88 ? -5.453 13.945 4.879 1 93.19 88 ARG B CA 1
ATOM 1345 C C . ARG B 1 88 ? -5.941 15.242 4.242 1 93.19 88 ARG B C 1
ATOM 1347 O O . ARG B 1 88 ? -5.328 16.297 4.414 1 93.19 88 ARG B O 1
ATOM 1354 N N . TRP B 1 89 ? -6.977 15.148 3.543 1 91.62 89 TRP B N 1
ATOM 1355 C CA . TRP B 1 89 ? -7.566 16.312 2.885 1 91.62 89 TRP B CA 1
ATOM 1356 C C . TRP B 1 89 ? -8.148 17.281 3.908 1 91.62 89 TRP B C 1
ATOM 1358 O O . TRP B 1 89 ? -8.086 18.5 3.725 1 91.62 89 TRP B O 1
ATOM 1368 N N . ARG B 1 90 ? -8.547 16.75 4.957 1 88.38 90 ARG B N 1
ATOM 1369 C CA . ARG B 1 90 ? -9.25 17.547 5.957 1 88.38 90 ARG B CA 1
ATOM 1370 C C . ARG B 1 90 ? -8.266 18.156 6.953 1 88.38 90 ARG B C 1
ATOM 1372 O O . ARG B 1 90 ? -8.586 19.141 7.625 1 88.38 90 ARG B O 1
ATOM 1379 N N . ASN B 1 91 ? -7.047 17.672 7.016 1 78.12 91 ASN B N 1
ATOM 1380 C CA . ASN B 1 91 ? -6.098 18.141 8.016 1 78.12 91 ASN B CA 1
ATOM 1381 C C . ASN B 1 91 ? -5.074 19.094 7.41 1 78.12 91 ASN B C 1
ATOM 1383 O O . ASN B 1 91 ? -4.633 20.031 8.07 1 78.12 91 ASN B O 1
#

Organism: Rhodopseudomonas palustris (strain HaA2) (NCBI:txid316058)

pLDDT: mean 96.53, std 3.66, range [73.5, 98.88]

Solvent-accessible surface area (backbone atoms only — not comparable to full-atom values): 9364 Å² total; per-residue (Å²): 127,53,71,66,45,50,43,45,52,72,29,52,57,54,53,51,51,51,49,51,50,50,51,50,50,50,50,45,41,48,45,19,73,73,66,75,46,70,50,54,56,86,75,46,44,33,48,50,50,15,52,50,26,48,45,48,19,45,40,34,49,53,72,62,47,69,53,62,64,29,49,52,25,45,52,52,17,51,52,27,37,48,51,32,50,52,51,54,51,75,106,128,54,72,65,44,50,44,47,52,70,30,52,59,54,52,51,50,50,49,51,50,51,50,50,50,48,51,46,40,49,45,18,73,72,66,74,47,69,51,55,56,85,76,45,44,32,47,51,50,16,53,50,27,46,46,48,20,46,42,32,51,54,71,62,47,66,53,62,64,29,49,52,25,45,52,50,17,51,52,27,37,49,52,34,50,52,53,53,53,74,104

Secondary structure (DSSP, 8-state):
--HHHHHHHTTHHHHHHHHHHHHHHHHHHHHHHHHS-S--HHHHHHHHHHHHHHHHHHHHHHTT--SHHHHHHHHHHHHHHHHHHHHHHH-/--HHHHHHHTTHHHH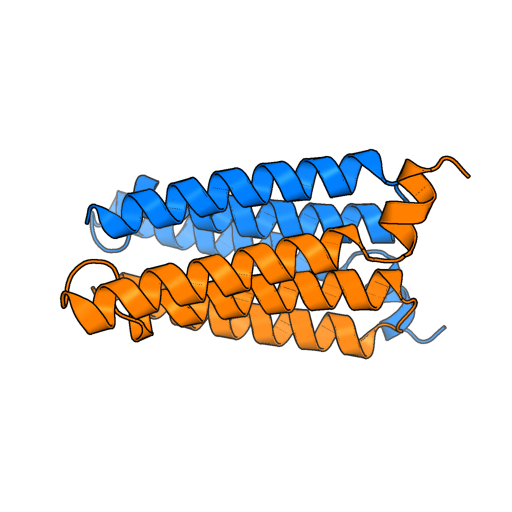HHHHHHHHHHHHHHHHHHHHS-S--HHHHHHHHHHHHHHHHHHHHHHTT--SHHHHHHHHHHHHHHHHHHHHHHH-